Protein AF-A0A926ATQ6-F1 (afdb_monomer_lite)

pLDDT: mean 89.23, std 8.61, range [48.25, 96.25]

Radius of gyration: 18.49 Å; chains: 1; bounding box: 41×32×50 Å

Foldseek 3Di:
DDDQADELVNQQVDDDQDFRPGADAAPLVRGHQHHHPQQDPVLLVVLVVCLVVVNLVVSLVSVCVRRVHDSNNSSSCSVASPHHDDPVVFQAAADPVPRHGDSGNPDQARPPQQWHPPPVVDIDHDDD

Structure (mmCIF, N/CA/C/O backbone):
data_AF-A0A926ATQ6-F1
#
_entry.id   AF-A0A926ATQ6-F1
#
loop_
_atom_site.group_PDB
_atom_site.id
_atom_site.type_symbol
_atom_site.label_atom_id
_atom_site.label_alt_id
_atom_site.label_comp_id
_atom_site.label_asym_id
_atom_site.label_entity_id
_atom_site.label_seq_id
_atom_site.pdbx_PDB_ins_code
_atom_site.Cartn_x
_atom_site.Cartn_y
_atom_site.Cartn_z
_atom_site.occupancy
_atom_site.B_iso_or_equiv
_atom_site.auth_seq_id
_atom_site.auth_comp_id
_atom_site.auth_asym_id
_atom_site.auth_atom_id
_atom_site.pdbx_PDB_model_num
ATOM 1 N N . MET A 1 1 ? -1.215 18.790 17.010 1.00 48.25 1 MET A N 1
ATOM 2 C CA . MET A 1 1 ? -1.014 17.775 15.958 1.00 48.25 1 MET A CA 1
ATOM 3 C C . MET A 1 1 ? -2.326 17.037 15.836 1.00 48.25 1 MET A C 1
ATOM 5 O O . MET A 1 1 ? -2.756 16.465 16.827 1.00 48.25 1 MET A O 1
ATOM 9 N N . GLU A 1 2 ? -3.020 17.184 14.711 1.00 55.69 2 GLU A N 1
ATOM 10 C CA . GLU A 1 2 ? -4.287 16.486 14.477 1.00 55.69 2 GLU A CA 1
ATOM 11 C C . GLU A 1 2 ? -4.026 14.980 14.452 1.00 55.69 2 GLU A C 1
ATOM 13 O O . GLU A 1 2 ? -3.084 14.526 13.800 1.00 55.69 2 GLU A O 1
ATOM 18 N N . ASP A 1 3 ? -4.824 14.226 15.203 1.00 70.75 3 ASP A N 1
ATOM 19 C CA . ASP A 1 3 ? -4.795 12.770 15.182 1.00 70.75 3 ASP A CA 1
ATOM 20 C C . ASP A 1 3 ? -5.200 12.304 13.775 1.00 70.75 3 ASP A C 1
ATOM 22 O O . ASP A 1 3 ? -6.338 12.487 13.343 1.00 70.75 3 ASP A O 1
ATOM 26 N N . GLN A 1 4 ? -4.231 11.792 13.013 1.00 84.06 4 GLN A N 1
ATOM 27 C CA . GLN A 1 4 ? -4.444 11.327 11.638 1.00 84.06 4 GLN A CA 1
ATOM 28 C C . GLN A 1 4 ? -4.949 9.879 11.586 1.00 84.06 4 GLN A C 1
ATOM 30 O O . GLN A 1 4 ? -5.040 9.310 10.495 1.00 84.06 4 GLN A O 1
ATOM 35 N N . SER A 1 5 ? -5.241 9.280 12.744 1.00 89.25 5 SER A N 1
ATOM 36 C CA . SER A 1 5 ? -5.786 7.934 12.840 1.00 89.25 5 SER A CA 1
ATOM 37 C C . SER A 1 5 ? -7.304 7.917 12.673 1.00 89.25 5 SER A C 1
ATOM 39 O O . SER A 1 5 ? -8.003 8.892 12.953 1.00 89.25 5 SER A O 1
ATOM 41 N N . TYR A 1 6 ? -7.797 6.794 12.164 1.00 90.38 6 TYR A N 1
ATOM 42 C CA . TYR A 1 6 ? -9.214 6.498 12.048 1.00 90.38 6 TYR A CA 1
ATOM 43 C C . TYR A 1 6 ? -9.672 5.664 13.237 1.00 90.38 6 TYR A C 1
ATOM 45 O O . TYR A 1 6 ? -9.017 4.673 13.580 1.00 90.38 6 TYR A O 1
ATOM 53 N N . SER A 1 7 ? -10.806 6.037 13.829 1.00 89.44 7 SER A N 1
ATOM 54 C CA . SER A 1 7 ? -11.513 5.158 14.763 1.00 89.44 7 SER A CA 1
ATOM 55 C C . SER A 1 7 ? -12.315 4.093 14.017 1.00 89.44 7 SER A C 1
ATOM 57 O O . SER A 1 7 ? -12.733 4.289 12.872 1.00 89.44 7 SER A O 1
ATOM 59 N N . GLN A 1 8 ? -12.600 2.979 14.683 1.00 85.62 8 GLN A N 1
ATOM 60 C CA . GLN A 1 8 ? -13.468 1.924 14.163 1.00 85.62 8 GLN A CA 1
ATOM 61 C C . GLN A 1 8 ? -14.836 2.461 13.710 1.00 85.62 8 GLN A C 1
ATOM 63 O O . GLN A 1 8 ? -15.366 2.052 12.680 1.00 85.62 8 GLN A O 1
ATOM 68 N N . GLU A 1 9 ? -15.395 3.432 14.430 1.00 85.56 9 GLU A N 1
ATOM 69 C CA . GLU A 1 9 ? -16.671 4.069 14.087 1.00 85.56 9 GLU A CA 1
ATOM 70 C C . GLU A 1 9 ? -16.600 4.865 12.778 1.00 85.56 9 GLU A C 1
ATOM 72 O O . GLU A 1 9 ? -17.569 4.883 12.018 1.00 85.56 9 GLU A O 1
ATOM 77 N N . GLU A 1 10 ? -15.468 5.521 12.498 1.00 87.81 10 GLU A N 1
ATOM 78 C CA . GLU A 1 10 ? -15.235 6.184 11.214 1.00 87.81 10 GLU A CA 1
ATOM 79 C C . GLU A 1 10 ? -15.115 5.149 10.091 1.00 87.81 10 GLU A C 1
ATOM 81 O O . GLU A 1 10 ? -15.739 5.324 9.046 1.00 87.81 10 GLU A O 1
ATOM 86 N N . LEU A 1 11 ? -14.385 4.052 10.319 1.00 87.88 11 LEU A N 1
ATOM 87 C CA . LEU A 1 11 ? -14.188 2.982 9.333 1.00 87.88 11 LEU A CA 1
ATOM 88 C C . LEU A 1 11 ? -15.503 2.312 8.930 1.00 87.88 11 LEU A C 1
ATOM 90 O O . LEU A 1 11 ? -15.731 2.083 7.746 1.00 87.88 11 LEU A O 1
ATOM 94 N N . LEU A 1 12 ? -16.400 2.071 9.889 1.00 84.38 12 LEU A N 1
ATOM 95 C CA . LEU A 1 12 ? -17.715 1.476 9.632 1.00 84.38 12 LEU A CA 1
ATOM 96 C C . LEU A 1 12 ? -18.640 2.375 8.793 1.00 84.38 12 LEU A C 1
ATOM 98 O O . LEU A 1 12 ? -19.609 1.887 8.208 1.00 84.38 12 LEU A O 1
ATOM 102 N N . ARG A 1 13 ? -18.377 3.688 8.733 1.00 87.31 13 ARG A N 1
ATOM 103 C CA . ARG A 1 13 ? -19.150 4.632 7.904 1.00 87.31 13 ARG A CA 1
ATOM 104 C C . ARG A 1 13 ? -18.674 4.672 6.455 1.00 87.31 13 ARG A C 1
ATOM 106 O O . ARG A 1 13 ? -19.460 5.062 5.592 1.00 87.31 13 ARG A O 1
ATOM 113 N N . VAL A 1 14 ? -17.429 4.276 6.199 1.00 86.56 14 VAL A N 1
ATOM 114 C CA . VAL A 1 14 ? -16.843 4.212 4.857 1.00 86.56 14 VAL A CA 1
ATOM 115 C C . VAL A 1 14 ? -17.522 3.093 4.073 1.00 86.56 14 VAL A C 1
ATOM 117 O O . VAL A 1 14 ? -17.635 1.962 4.547 1.00 86.56 14 VAL A O 1
ATOM 120 N N . ARG A 1 15 ? -17.995 3.387 2.861 1.00 78.06 15 ARG A N 1
ATOM 121 C CA . ARG A 1 15 ? -18.726 2.427 2.028 1.00 78.06 15 ARG A CA 1
ATOM 122 C C . ARG A 1 15 ? -17.927 2.031 0.792 1.00 78.06 15 ARG A C 1
ATOM 124 O O . ARG A 1 15 ? -17.312 2.848 0.117 1.00 78.06 15 ARG A O 1
ATOM 131 N N . GLY A 1 16 ? -18.005 0.751 0.435 1.00 81.31 16 GLY A N 1
ATOM 132 C CA . GLY A 1 16 ? -17.499 0.246 -0.842 1.00 81.31 16 GLY A CA 1
ATOM 133 C C . GLY A 1 16 ? -15.998 0.481 -1.040 1.00 81.31 16 GLY A C 1
ATOM 134 O O . GLY A 1 16 ? -15.192 0.068 -0.208 1.00 81.31 16 GLY A O 1
ATOM 135 N N . ASN A 1 17 ? -15.643 1.128 -2.156 1.00 86.12 17 ASN A N 1
ATOM 136 C CA . ASN A 1 17 ? -14.267 1.294 -2.641 1.00 86.12 17 ASN A CA 1
ATOM 137 C C . ASN A 1 17 ? -13.659 2.679 -2.357 1.00 86.12 17 ASN A C 1
ATOM 139 O O . ASN A 1 17 ? -12.784 3.140 -3.089 1.00 86.12 17 ASN A O 1
ATOM 143 N N . GLU A 1 18 ? -14.139 3.372 -1.329 1.00 90.25 18 GLU A N 1
ATOM 144 C CA . GLU A 1 18 ? -13.578 4.663 -0.930 1.00 90.25 18 GLU A CA 1
ATOM 145 C C . GLU A 1 18 ? -12.111 4.542 -0.494 1.00 90.25 18 GLU A C 1
ATOM 147 O O . GLU A 1 18 ? -11.705 3.544 0.106 1.00 90.25 18 GLU A O 1
ATOM 152 N N . PHE A 1 19 ? -11.328 5.587 -0.770 1.00 89.38 19 PHE A N 1
ATOM 153 C CA . PHE A 1 19 ? -9.916 5.705 -0.400 1.00 89.38 19 PHE A CA 1
ATOM 154 C C . PHE A 1 19 ? -9.748 6.576 0.857 1.00 89.38 19 PHE A C 1
ATOM 156 O O . PHE A 1 19 ? -10.569 7.462 1.104 1.00 89.38 19 PHE A O 1
ATOM 163 N N . PRO A 1 20 ? -8.687 6.363 1.652 1.00 90.81 20 PRO A N 1
ATOM 164 C CA . PRO A 1 20 ? -8.449 7.135 2.867 1.00 90.81 20 PRO A CA 1
ATOM 165 C C . PRO A 1 20 ? -8.118 8.602 2.553 1.00 90.81 20 PRO A C 1
ATOM 167 O O . PRO A 1 20 ? -7.241 8.914 1.746 1.00 90.81 20 PRO A O 1
ATOM 170 N N . GLY A 1 21 ? -8.818 9.516 3.226 1.00 89.31 21 GLY A N 1
ATOM 171 C CA . GLY A 1 21 ? -8.594 10.966 3.156 1.00 89.31 21 GLY A CA 1
ATOM 172 C C . GLY A 1 21 ? -7.566 11.500 4.166 1.00 89.31 21 GLY A C 1
ATOM 173 O O . GLY A 1 21 ? -7.023 12.585 3.964 1.00 89.31 21 GLY A O 1
ATOM 174 N N . LYS A 1 22 ? -7.265 10.738 5.225 1.00 91.88 22 LYS A N 1
ATOM 175 C CA . LYS A 1 22 ? -6.290 11.043 6.287 1.00 91.88 22 LYS A CA 1
ATOM 176 C C . LYS A 1 22 ? -5.129 10.040 6.255 1.00 91.88 22 LYS A C 1
ATOM 178 O O . LYS A 1 22 ? -5.231 8.985 5.632 1.00 91.88 22 LYS A O 1
ATOM 183 N N . GLY A 1 23 ? -4.029 10.388 6.921 1.00 91.94 23 GLY A N 1
ATOM 184 C CA . GLY A 1 23 ? -2.832 9.555 7.034 1.00 91.94 23 GLY A CA 1
ATOM 185 C C . GLY A 1 23 ? -1.675 9.988 6.130 1.00 91.94 23 GLY A C 1
ATOM 186 O O . GLY A 1 23 ? -1.752 11.002 5.421 1.00 91.94 23 GLY A O 1
ATOM 187 N N . LEU A 1 24 ? -0.589 9.210 6.169 1.00 92.00 24 LEU A N 1
ATOM 188 C CA . LEU A 1 24 ? 0.690 9.548 5.538 1.00 92.00 24 LEU A CA 1
ATOM 189 C C . LEU A 1 24 ? 0.623 9.397 4.016 1.00 92.00 24 LEU A C 1
ATOM 191 O O . LEU A 1 24 ? 0.251 8.345 3.510 1.00 92.00 24 LEU A O 1
ATOM 195 N N . LEU A 1 25 ? 1.012 10.423 3.259 1.00 93.44 25 LEU A N 1
ATOM 196 C CA . LEU A 1 25 ? 1.033 10.351 1.796 1.00 93.44 25 LEU A CA 1
ATOM 197 C C . LEU A 1 25 ? 2.265 9.578 1.306 1.00 93.44 25 LEU A C 1
ATOM 199 O O . LEU A 1 25 ? 3.395 9.972 1.585 1.00 93.44 25 LEU A O 1
ATOM 203 N N . CYS A 1 26 ? 2.058 8.533 0.503 1.00 91.31 26 CYS A N 1
ATOM 204 C CA . CYS A 1 26 ? 3.150 7.873 -0.201 1.00 91.31 26 CYS A CA 1
ATOM 205 C C . CYS A 1 26 ? 3.555 8.678 -1.453 1.00 91.31 26 CYS A C 1
ATOM 207 O O . CYS A 1 26 ? 2.735 8.838 -2.367 1.00 91.31 26 CYS A O 1
ATOM 209 N N . PRO A 1 27 ? 4.812 9.151 -1.566 1.00 86.81 27 PRO A N 1
ATOM 210 C CA . PRO A 1 27 ? 5.252 9.943 -2.713 1.00 86.81 27 PRO A CA 1
ATOM 211 C C . PRO A 1 27 ? 5.303 9.128 -4.011 1.00 86.81 27 PRO A C 1
ATOM 213 O O . PRO A 1 27 ? 5.137 9.714 -5.084 1.00 86.81 27 PRO A O 1
ATOM 216 N N . MET A 1 28 ? 5.485 7.805 -3.926 1.00 83.62 28 MET A N 1
ATOM 217 C CA . MET A 1 28 ? 5.520 6.904 -5.082 1.00 83.62 28 MET A CA 1
ATOM 218 C C . MET A 1 28 ? 4.120 6.482 -5.537 1.00 83.62 28 MET A C 1
ATOM 220 O O . MET A 1 28 ? 3.783 6.610 -6.712 1.00 83.62 28 MET A O 1
ATOM 224 N N . CYS A 1 29 ? 3.294 6.002 -4.606 1.00 86.69 29 CYS A N 1
ATOM 225 C CA . CYS A 1 29 ? 1.976 5.444 -4.912 1.00 86.69 29 CYS A CA 1
ATOM 226 C C . CYS A 1 29 ? 0.876 6.512 -5.014 1.00 86.69 29 CYS A C 1
ATOM 228 O O . CYS A 1 29 ? -0.196 6.218 -5.530 1.00 86.69 29 CYS A O 1
ATOM 230 N N . LYS A 1 30 ? 1.128 7.737 -4.525 1.00 89.44 30 LYS A N 1
ATOM 231 C CA . LYS A 1 30 ? 0.163 8.854 -4.464 1.00 89.44 30 LYS A CA 1
ATOM 232 C C . LYS A 1 30 ? -1.124 8.531 -3.690 1.00 89.44 30 LYS A C 1
ATOM 234 O O . LYS A 1 30 ? -2.146 9.178 -3.890 1.00 89.44 30 LYS A O 1
ATOM 239 N N . VAL A 1 31 ? -1.054 7.566 -2.775 1.00 92.38 31 VAL A N 1
ATOM 240 C CA . VAL A 1 31 ? -2.140 7.185 -1.860 1.00 92.38 31 VAL A CA 1
ATOM 241 C C . VAL A 1 31 ? -1.796 7.588 -0.431 1.00 92.38 31 VAL A C 1
ATOM 243 O O . VAL A 1 31 ? -0.617 7.659 -0.072 1.00 92.38 31 VAL A O 1
ATOM 246 N N . ARG A 1 32 ? -2.817 7.851 0.389 1.00 94.69 32 ARG A N 1
ATOM 247 C CA . ARG A 1 32 ? -2.645 8.037 1.833 1.00 94.69 32 ARG A CA 1
ATOM 248 C C . ARG A 1 32 ? -2.679 6.689 2.536 1.00 94.69 32 ARG A C 1
ATOM 250 O O . ARG A 1 32 ? -3.545 5.872 2.252 1.00 94.69 32 ARG A O 1
ATOM 257 N N . ILE A 1 33 ? -1.740 6.464 3.438 1.00 94.56 33 ILE A N 1
ATOM 258 C CA . ILE A 1 33 ? -1.637 5.260 4.252 1.00 94.56 33 ILE A CA 1
ATOM 259 C C . ILE A 1 33 ? -2.484 5.500 5.500 1.00 94.56 33 ILE A C 1
ATOM 261 O O . ILE A 1 33 ? -2.148 6.404 6.274 1.00 94.56 33 ILE A O 1
ATOM 265 N N . PR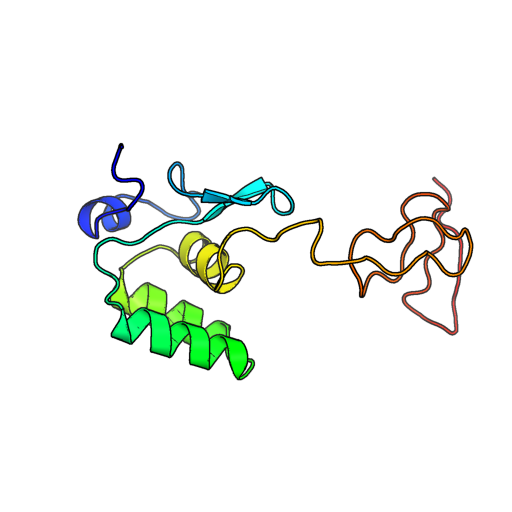O A 1 34 ? -3.587 4.755 5.684 1.00 94.3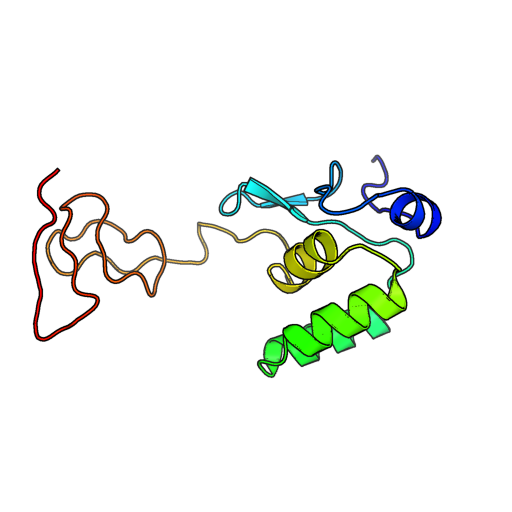8 34 PRO A N 1
ATOM 266 C CA . PRO A 1 34 ? -4.453 4.949 6.834 1.00 94.38 34 PRO A CA 1
ATOM 267 C C . PRO A 1 34 ? -3.714 4.531 8.107 1.00 94.38 34 PRO A C 1
ATOM 269 O O . PRO A 1 34 ? -3.006 3.529 8.117 1.00 94.38 34 PRO A O 1
ATOM 272 N N . ALA A 1 35 ? -3.890 5.286 9.185 1.00 92.75 35 ALA A N 1
ATOM 273 C CA . ALA A 1 35 ? -3.533 4.839 10.526 1.00 92.75 35 ALA A CA 1
ATOM 274 C C . ALA A 1 35 ? -4.815 4.420 11.248 1.00 92.75 35 ALA A C 1
ATOM 276 O O . ALA A 1 35 ? -5.853 5.059 11.078 1.00 92.75 35 ALA A O 1
ATOM 277 N N . PHE A 1 36 ? -4.754 3.358 12.043 1.00 92.44 36 PHE A N 1
ATOM 278 C CA . PHE A 1 36 ? -5.913 2.812 12.745 1.00 92.44 36 PHE A CA 1
ATOM 279 C C . PHE A 1 36 ? -5.709 2.974 14.243 1.00 92.44 36 PHE A C 1
ATOM 281 O O . PHE A 1 36 ? -4.722 2.481 14.782 1.00 92.44 36 PHE A O 1
ATOM 288 N N . ARG A 1 37 ? -6.632 3.666 14.911 1.00 89.81 37 ARG A N 1
ATOM 289 C CA . ARG A 1 37 ? -6.535 3.927 16.351 1.00 89.81 37 ARG A CA 1
ATOM 290 C C . ARG A 1 37 ? -6.678 2.652 17.180 1.00 89.81 37 ARG A C 1
ATOM 292 O O . ARG A 1 37 ? -6.020 2.505 18.204 1.00 89.81 37 ARG A O 1
ATOM 299 N N . ASP A 1 38 ? -7.528 1.746 16.712 1.00 87.00 38 ASP A N 1
ATOM 300 C CA . ASP A 1 38 ? -7.886 0.508 17.409 1.00 87.00 38 ASP A CA 1
ATOM 301 C C . ASP A 1 38 ? -6.946 -0.664 17.073 1.00 87.00 38 ASP A C 1
ATOM 303 O O . ASP A 1 38 ? -7.097 -1.762 17.608 1.00 87.00 38 ASP A O 1
ATOM 307 N N . LEU A 1 39 ? -5.947 -0.450 16.207 1.00 91.12 39 LEU A N 1
ATOM 308 C CA . LEU A 1 39 ? -4.947 -1.467 15.898 1.00 91.12 39 LEU A CA 1
ATOM 309 C C . LEU A 1 39 ? -3.884 -1.498 16.999 1.00 91.12 39 LEU A C 1
ATOM 311 O O . LEU A 1 39 ? -3.099 -0.564 17.160 1.00 91.12 39 LEU A O 1
ATOM 315 N N . THR A 1 40 ? -3.849 -2.587 17.765 1.00 91.75 40 THR A N 1
ATOM 316 C CA . THR A 1 40 ? -2.878 -2.725 18.854 1.00 91.75 40 THR A CA 1
ATOM 317 C C . THR A 1 40 ? -1.453 -2.915 18.311 1.00 91.75 40 THR A C 1
ATOM 319 O O . THR A 1 40 ? -1.273 -3.532 17.255 1.00 91.75 40 THR A O 1
ATOM 322 N N . PRO A 1 41 ? -0.404 -2.503 19.054 1.00 90.81 41 PRO A N 1
ATOM 323 C CA . PRO A 1 41 ? 0.985 -2.749 18.648 1.00 90.81 41 PRO A CA 1
ATOM 324 C C . PRO A 1 41 ? 1.306 -4.240 18.449 1.00 90.81 41 PRO A C 1
ATOM 326 O O . PRO A 1 41 ? 2.157 -4.614 17.637 1.00 90.81 41 PRO A O 1
ATOM 329 N N . GLN A 1 42 ? 0.616 -5.115 19.190 1.00 92.31 42 GLN A N 1
ATOM 330 C CA . GLN A 1 42 ? 0.775 -6.561 19.068 1.00 92.31 42 GLN A CA 1
ATOM 331 C C . GLN A 1 42 ? 0.210 -7.075 17.739 1.00 92.31 42 GLN A C 1
ATOM 333 O O . GLN A 1 42 ? 0.845 -7.904 17.084 1.00 92.31 42 GLN A O 1
ATOM 338 N N . ASP A 1 43 ? -0.960 -6.588 17.331 1.00 92.62 43 ASP A N 1
ATOM 339 C CA . ASP A 1 43 ? -1.569 -6.974 16.060 1.00 92.62 43 ASP A CA 1
ATOM 340 C C . ASP A 1 43 ? -0.797 -6.399 14.881 1.00 92.62 43 ASP A C 1
ATOM 342 O O . ASP A 1 43 ? -0.520 -7.125 13.929 1.00 92.62 43 ASP A O 1
ATOM 346 N N . GLU A 1 44 ? -0.334 -5.155 14.985 1.00 93.25 44 GLU A N 1
ATOM 347 C CA . GLU A 1 44 ? 0.564 -4.559 13.999 1.00 93.25 44 GLU A CA 1
ATOM 348 C C . GLU A 1 44 ? 1.830 -5.406 13.797 1.00 93.25 44 GLU A C 1
ATOM 350 O O . GLU A 1 44 ? 2.188 -5.730 12.662 1.00 93.25 44 GLU A O 1
ATOM 355 N N . THR A 1 45 ? 2.466 -5.846 14.887 1.00 94.06 45 THR A N 1
ATOM 356 C CA . THR A 1 45 ? 3.646 -6.722 14.814 1.00 94.06 45 THR A CA 1
ATOM 357 C C . THR A 1 45 ? 3.318 -8.031 14.092 1.00 94.06 45 THR A C 1
ATOM 359 O O . THR A 1 45 ? 4.043 -8.439 13.185 1.00 94.06 45 THR A O 1
ATOM 362 N N . ARG A 1 46 ? 2.190 -8.673 14.430 1.00 94.19 46 ARG A N 1
ATOM 363 C CA . ARG A 1 46 ? 1.743 -9.916 13.775 1.00 94.19 46 ARG A CA 1
ATOM 364 C C . ARG A 1 46 ? 1.485 -9.722 12.281 1.00 94.19 46 ARG A C 1
ATOM 366 O O . ARG A 1 46 ? 1.851 -10.588 11.487 1.00 94.19 46 ARG A O 1
ATOM 373 N N . LEU A 1 47 ? 0.857 -8.612 11.898 1.00 95.06 47 LEU A N 1
ATOM 374 C CA . LEU A 1 47 ? 0.585 -8.279 10.500 1.00 95.06 47 LEU A CA 1
ATOM 375 C C . LEU A 1 47 ? 1.887 -8.084 9.719 1.00 95.06 47 LEU A C 1
ATOM 377 O O . LEU A 1 47 ? 2.048 -8.674 8.652 1.00 95.06 47 LEU A O 1
ATOM 381 N N . ARG A 1 48 ? 2.849 -7.340 10.277 1.00 94.19 48 ARG A N 1
ATOM 382 C CA . ARG A 1 48 ? 4.175 -7.152 9.669 1.00 94.19 48 ARG A CA 1
ATOM 383 C C . ARG A 1 48 ? 4.913 -8.482 9.496 1.00 94.19 48 ARG A C 1
ATOM 385 O O . ARG A 1 48 ? 5.445 -8.741 8.420 1.00 94.19 48 ARG A O 1
ATOM 392 N N . THR A 1 49 ? 4.873 -9.368 10.493 1.00 94.25 49 THR A N 1
ATOM 393 C CA . THR A 1 49 ? 5.451 -10.718 10.387 1.00 94.25 49 THR A CA 1
ATOM 394 C C . THR A 1 49 ? 4.821 -11.526 9.246 1.00 94.25 49 THR A C 1
ATOM 396 O O . THR A 1 49 ? 5.535 -12.169 8.479 1.00 94.25 49 THR A O 1
ATOM 399 N N . LEU A 1 50 ? 3.496 -11.472 9.067 1.00 93.56 50 LEU A N 1
ATOM 400 C CA . LEU A 1 50 ? 2.832 -12.148 7.944 1.00 93.56 50 LEU A CA 1
ATOM 401 C C . LEU A 1 50 ? 3.302 -11.617 6.585 1.00 93.56 50 LEU A C 1
ATOM 403 O O . LEU A 1 50 ? 3.531 -12.406 5.667 1.00 93.56 50 LEU A O 1
ATOM 407 N N . ILE A 1 51 ? 3.470 -10.300 6.462 1.00 93.50 51 ILE A N 1
ATOM 408 C CA . ILE A 1 51 ? 3.945 -9.654 5.232 1.00 93.50 51 ILE A CA 1
ATOM 409 C C . ILE A 1 51 ? 5.382 -10.084 4.926 1.00 93.50 51 ILE A C 1
ATOM 411 O O . ILE A 1 51 ? 5.668 -10.500 3.804 1.00 93.50 51 ILE A O 1
ATOM 415 N N . GLN A 1 52 ? 6.257 -10.084 5.933 1.00 92.12 52 GLN A N 1
ATOM 416 C CA . GLN A 1 52 ? 7.648 -10.530 5.805 1.00 92.12 52 GLN A CA 1
ATOM 417 C C . GLN A 1 52 ? 7.765 -12.000 5.374 1.00 92.12 52 GLN A C 1
ATOM 419 O O . GLN A 1 52 ? 8.661 -12.348 4.611 1.00 92.12 52 GLN A O 1
ATOM 424 N N . HIS A 1 53 ? 6.834 -12.861 5.795 1.00 94.06 53 HIS A N 1
ATOM 425 C CA . HIS A 1 53 ? 6.768 -14.262 5.362 1.00 94.06 53 HIS A CA 1
ATOM 426 C C . HIS A 1 53 ? 6.057 -14.474 4.014 1.00 94.06 53 HIS A C 1
ATOM 428 O O . HIS A 1 53 ? 5.751 -15.613 3.658 1.00 94.06 53 HIS A O 1
ATOM 434 N N . GLY A 1 54 ? 5.764 -13.410 3.260 1.00 92.44 54 GLY A N 1
ATOM 435 C CA . GLY A 1 54 ? 5.131 -13.515 1.945 1.00 92.44 54 GLY A CA 1
ATOM 436 C C . GLY A 1 54 ? 3.655 -13.915 2.004 1.00 92.44 54 GLY A C 1
ATOM 437 O O . GLY A 1 54 ? 3.140 -14.512 1.060 1.00 92.44 54 GLY A O 1
ATOM 438 N N . ARG A 1 55 ? 2.951 -13.591 3.099 1.00 94.50 55 ARG A N 1
ATOM 439 C CA . ARG A 1 55 ? 1.520 -13.897 3.303 1.00 94.50 55 ARG A CA 1
ATOM 440 C C . ARG A 1 55 ? 0.645 -12.627 3.353 1.00 94.50 55 ARG A C 1
ATOM 442 O O . ARG A 1 55 ? -0.147 -12.479 4.288 1.00 94.50 55 ARG A O 1
ATOM 449 N N . PRO A 1 56 ? 0.730 -11.711 2.364 1.00 94.06 56 PRO A N 1
ATOM 450 C CA . PRO A 1 56 ? 0.024 -10.428 2.401 1.00 94.06 56 PRO A CA 1
ATOM 451 C C . PRO A 1 56 ? -1.500 -10.590 2.399 1.00 94.06 56 PRO A C 1
ATOM 453 O O . PRO A 1 56 ? -2.185 -9.867 3.108 1.00 94.06 56 PRO A O 1
ATOM 456 N N . THR A 1 57 ? -2.045 -11.584 1.692 1.00 94.88 57 THR A N 1
ATOM 457 C CA . THR A 1 57 ? -3.495 -11.844 1.672 1.00 94.88 57 THR A CA 1
ATOM 458 C C . THR A 1 57 ? -4.047 -12.180 3.058 1.00 94.88 57 THR A C 1
ATOM 460 O O . THR A 1 57 ? -5.139 -11.741 3.416 1.00 94.88 57 THR A O 1
ATOM 463 N N . GLU A 1 58 ? -3.294 -12.936 3.867 1.00 95.31 58 GLU A N 1
ATOM 464 C CA . GLU A 1 58 ? -3.702 -13.213 5.247 1.00 95.31 58 GLU A CA 1
ATOM 465 C C . GLU A 1 58 ? -3.579 -11.967 6.125 1.00 95.31 58 GLU A C 1
ATOM 467 O O . GLU A 1 58 ? -4.463 -11.725 6.944 1.00 95.31 58 GLU A O 1
ATOM 472 N N . ALA A 1 59 ? -2.533 -11.159 5.930 1.00 96.00 59 ALA A N 1
ATOM 473 C CA . ALA A 1 59 ? -2.395 -9.882 6.623 1.00 96.00 59 ALA A CA 1
ATOM 474 C C . ALA A 1 59 ? -3.586 -8.955 6.317 1.00 96.00 59 ALA A C 1
ATOM 476 O O . ALA A 1 59 ? -4.201 -8.436 7.244 1.00 96.00 59 ALA A O 1
ATOM 477 N N . THR A 1 60 ? -3.989 -8.834 5.048 1.00 96.25 60 THR A N 1
ATOM 478 C CA . THR A 1 60 ? -5.170 -8.058 4.638 1.00 96.25 60 THR A CA 1
ATOM 479 C C . THR A 1 60 ? -6.422 -8.552 5.350 1.00 96.25 60 THR A C 1
ATOM 481 O O . THR A 1 60 ? -7.142 -7.755 5.944 1.00 96.25 60 THR A O 1
ATOM 484 N N . LYS A 1 61 ? -6.670 -9.869 5.341 1.00 96.06 61 LYS A N 1
ATOM 485 C CA . LYS A 1 61 ? -7.841 -10.447 6.009 1.00 96.06 61 LYS A CA 1
ATOM 486 C C . LYS A 1 61 ? -7.846 -10.138 7.507 1.00 96.06 61 LYS A C 1
ATOM 488 O O . LYS A 1 61 ? -8.840 -9.642 8.018 1.00 96.06 61 LYS A O 1
ATOM 493 N N . ARG A 1 62 ? -6.727 -10.375 8.198 1.00 95.12 62 ARG A N 1
ATOM 494 C CA . ARG A 1 62 ? -6.623 -10.118 9.642 1.00 95.12 62 ARG A CA 1
ATOM 495 C C . ARG A 1 62 ? -6.786 -8.644 9.990 1.00 95.12 62 ARG A C 1
ATOM 497 O O . ARG A 1 62 ? -7.374 -8.332 11.016 1.00 95.12 62 ARG A O 1
ATOM 504 N N . LEU A 1 63 ? -6.273 -7.748 9.151 1.00 94.75 63 LEU A N 1
ATOM 505 C CA . LEU A 1 63 ? -6.429 -6.314 9.352 1.00 94.75 63 LEU A CA 1
ATOM 506 C C . LEU A 1 63 ? -7.897 -5.889 9.218 1.00 94.75 63 LEU A C 1
ATOM 508 O O . LEU A 1 63 ? -8.379 -5.122 10.049 1.00 94.75 63 LEU A O 1
ATOM 512 N N . ILE A 1 64 ? -8.614 -6.415 8.220 1.00 94.12 64 ILE A N 1
ATOM 513 C CA . ILE A 1 64 ? -10.060 -6.194 8.063 1.00 94.12 64 ILE A CA 1
ATOM 514 C C . ILE A 1 64 ? -10.808 -6.736 9.283 1.00 94.12 64 ILE A C 1
ATOM 516 O O . ILE A 1 64 ? -11.619 -6.017 9.853 1.00 94.12 64 ILE A O 1
ATOM 520 N N . ASP A 1 65 ? -10.497 -7.955 9.726 1.00 92.50 65 ASP A N 1
ATOM 521 C CA . ASP A 1 65 ? -11.152 -8.571 10.885 1.00 92.50 65 ASP A CA 1
ATOM 522 C C . ASP A 1 65 ? -10.913 -7.763 12.179 1.00 92.50 65 ASP A C 1
ATOM 524 O O . ASP A 1 65 ? -11.814 -7.641 13.006 1.00 92.50 65 ASP A O 1
ATOM 528 N N . ALA A 1 66 ? -9.720 -7.180 12.347 1.00 91.56 66 ALA A N 1
ATOM 529 C CA . ALA A 1 66 ? -9.360 -6.399 13.532 1.00 91.56 66 ALA A CA 1
ATOM 530 C C . ALA A 1 66 ? -9.944 -4.976 13.540 1.00 91.56 66 ALA A C 1
ATOM 532 O O . ALA A 1 66 ? -10.291 -4.461 14.598 1.00 91.56 66 ALA A O 1
ATOM 533 N N . THR A 1 67 ? -10.033 -4.324 12.378 1.00 91.50 67 THR A N 1
ATOM 534 C CA . THR A 1 67 ? -10.373 -2.888 12.282 1.00 91.50 67 THR A CA 1
ATOM 535 C C . THR A 1 67 ? -11.750 -2.618 11.680 1.00 91.50 67 THR A C 1
ATOM 537 O O . THR A 1 67 ? -12.283 -1.522 11.826 1.00 91.50 67 THR A O 1
ATOM 540 N N . GLY A 1 68 ? -12.331 -3.586 10.972 1.00 90.69 68 GLY A N 1
ATOM 541 C CA . GLY A 1 68 ? -13.550 -3.404 10.185 1.00 90.69 68 GLY A CA 1
ATOM 542 C C . GLY A 1 68 ? -13.375 -2.520 8.945 1.00 90.69 68 GLY A C 1
ATOM 543 O O . GLY A 1 68 ? -14.376 -2.104 8.363 1.00 90.69 68 GLY A O 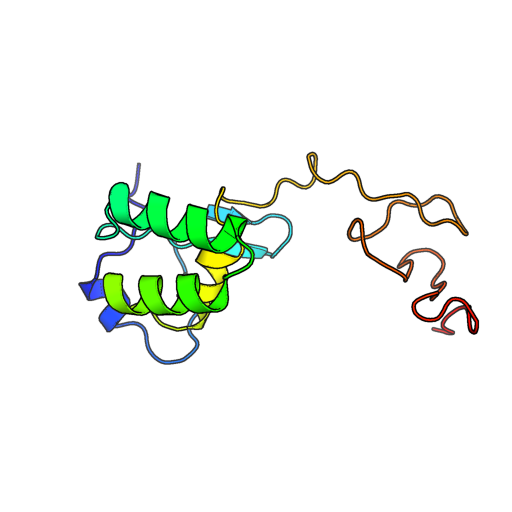1
ATOM 544 N N . CYS A 1 69 ? -12.140 -2.192 8.538 1.00 92.62 69 CYS A N 1
ATOM 545 C CA . CYS A 1 69 ? -11.911 -1.372 7.349 1.00 92.62 69 CYS A CA 1
ATOM 546 C C . CYS A 1 69 ? -12.278 -2.110 6.051 1.00 92.62 69 CYS A C 1
ATOM 548 O O . CYS A 1 69 ? -12.382 -3.336 5.997 1.00 92.62 69 CYS A O 1
ATOM 550 N N . ASN A 1 70 ? -12.466 -1.347 4.974 1.00 93.81 70 ASN A N 1
ATOM 551 C CA . ASN A 1 70 ? -12.726 -1.925 3.662 1.00 93.81 70 ASN A CA 1
ATOM 552 C C . ASN A 1 70 ? -11.448 -2.524 3.034 1.00 93.81 70 ASN A C 1
ATOM 554 O O . ASN A 1 70 ? -10.314 -2.260 3.447 1.00 93.81 70 ASN A O 1
ATOM 558 N N . LEU A 1 71 ? -11.637 -3.325 1.984 1.00 93.88 71 LEU A N 1
ATOM 559 C CA . LEU A 1 71 ? -10.541 -4.010 1.301 1.00 93.88 71 LEU A CA 1
ATOM 560 C C . LEU A 1 71 ? -9.476 -3.053 0.715 1.00 93.88 71 LEU A C 1
ATOM 562 O O . LEU A 1 71 ? -8.289 -3.334 0.895 1.00 93.88 71 LEU A O 1
ATOM 566 N N . PRO A 1 72 ? -9.826 -1.930 0.048 1.00 94.44 72 PRO A N 1
ATOM 567 C CA . PRO A 1 72 ? -8.825 -0.973 -0.425 1.00 94.44 72 PRO A CA 1
ATOM 568 C C . PRO A 1 72 ? -7.922 -0.425 0.680 1.00 94.44 72 PRO A C 1
ATOM 570 O O . PRO A 1 72 ? -6.711 -0.352 0.488 1.00 94.44 72 PRO A O 1
ATOM 573 N N . TRP A 1 73 ? -8.475 -0.076 1.842 1.00 95.12 73 TRP A N 1
ATOM 574 C CA . TRP A 1 73 ? -7.694 0.480 2.948 1.00 95.12 73 TRP A CA 1
ATOM 575 C C . TRP A 1 73 ? -6.750 -0.559 3.533 1.00 95.12 73 TRP A C 1
ATOM 577 O O . TRP A 1 73 ? -5.572 -0.265 3.743 1.00 95.12 73 TRP A O 1
ATOM 587 N N . ALA A 1 74 ? -7.245 -1.783 3.722 1.00 94.88 74 ALA A N 1
ATOM 588 C CA . ALA A 1 74 ? -6.427 -2.888 4.193 1.00 94.88 74 ALA A CA 1
ATOM 589 C C . ALA A 1 74 ? -5.265 -3.181 3.231 1.00 94.88 74 ALA A C 1
ATOM 591 O O . ALA A 1 74 ? -4.123 -3.312 3.663 1.00 94.88 74 ALA A O 1
ATOM 592 N N . ASN A 1 75 ? -5.527 -3.197 1.920 1.00 95.00 75 ASN A N 1
ATOM 593 C CA . ASN A 1 75 ? -4.484 -3.383 0.912 1.00 95.00 75 ASN A CA 1
ATOM 594 C C . ASN A 1 75 ? -3.461 -2.244 0.912 1.00 95.00 75 ASN A C 1
ATOM 596 O O . ASN A 1 75 ? -2.267 -2.511 0.807 1.00 95.00 75 ASN A O 1
ATOM 600 N N . ILE A 1 76 ? -3.894 -0.986 1.049 1.00 94.81 76 ILE A N 1
ATOM 601 C CA . ILE A 1 76 ? -2.964 0.145 1.141 1.00 94.81 76 ILE A CA 1
ATOM 602 C C . ILE A 1 76 ? -2.049 -0.026 2.352 1.00 94.81 76 ILE A C 1
ATOM 604 O O . ILE A 1 76 ? -0.841 0.120 2.202 1.00 94.81 76 ILE A O 1
ATOM 608 N N . TRP A 1 77 ? -2.589 -0.361 3.523 1.00 95.19 77 TRP A N 1
ATOM 609 C CA . TRP A 1 77 ? -1.777 -0.559 4.722 1.00 95.19 77 TRP A CA 1
ATOM 610 C C . TRP A 1 77 ? -0.786 -1.719 4.557 1.00 95.19 77 TRP A C 1
ATOM 612 O O . TRP A 1 77 ? 0.403 -1.561 4.811 1.00 95.19 77 TRP A O 1
ATOM 622 N N . VAL A 1 78 ? -1.248 -2.864 4.045 1.00 95.44 78 VAL A N 1
ATOM 623 C CA . VAL A 1 78 ? -0.418 -4.063 3.823 1.00 95.44 78 VAL A CA 1
ATOM 624 C C . VAL A 1 78 ? 0.688 -3.833 2.790 1.00 95.44 78 VAL A C 1
ATOM 626 O O . VAL A 1 78 ? 1.762 -4.416 2.906 1.00 95.44 78 VAL A O 1
ATOM 629 N N . LEU A 1 79 ? 0.458 -2.971 1.798 1.00 93.38 79 LEU A N 1
ATOM 630 C CA . LEU A 1 79 ? 1.483 -2.553 0.836 1.00 93.38 79 LEU A CA 1
ATOM 631 C C . LEU A 1 79 ? 2.506 -1.573 1.425 1.00 93.38 79 LEU A C 1
ATOM 633 O O . LEU A 1 79 ? 3.543 -1.351 0.808 1.00 93.38 79 LEU A O 1
ATOM 637 N N . HIS A 1 80 ? 2.223 -0.985 2.586 1.00 93.88 80 HIS A N 1
ATOM 638 C CA . HIS A 1 80 ? 3.061 0.017 3.242 1.00 93.88 80 HIS A CA 1
ATOM 639 C C . HIS A 1 80 ? 3.341 -0.367 4.709 1.00 93.88 80 HIS A C 1
ATOM 641 O O . HIS A 1 80 ? 3.062 0.431 5.608 1.00 93.88 80 HIS A O 1
ATOM 647 N N . PRO A 1 81 ? 3.896 -1.569 4.979 1.00 89.25 81 PRO A N 1
ATOM 648 C CA . PRO A 1 81 ? 4.074 -2.078 6.343 1.00 89.25 81 PRO A CA 1
ATOM 649 C C . PRO A 1 81 ? 4.993 -1.196 7.194 1.00 89.25 81 PRO A C 1
ATOM 651 O O . PRO A 1 81 ? 4.827 -1.122 8.407 1.00 89.25 81 PRO A O 1
ATOM 654 N N . ASP A 1 82 ? 5.940 -0.511 6.554 1.00 89.44 82 ASP A N 1
ATOM 655 C CA . ASP A 1 82 ? 6.916 0.370 7.199 1.00 89.44 82 ASP A CA 1
ATOM 656 C C . ASP A 1 82 ? 6.653 1.854 6.888 1.00 89.44 82 ASP A C 1
ATOM 658 O O . ASP A 1 82 ? 7.491 2.715 7.149 1.00 89.44 82 ASP A O 1
ATOM 662 N N . GLY A 1 83 ? 5.468 2.168 6.352 1.00 89.50 83 GLY A N 1
ATOM 663 C CA . GLY A 1 83 ? 5.061 3.520 5.985 1.00 89.50 83 GLY A CA 1
ATOM 664 C C . GLY A 1 83 ? 5.298 3.872 4.508 1.00 89.50 83 GLY A C 1
ATOM 665 O O . GLY A 1 83 ? 5.355 2.989 3.647 1.00 89.50 83 GLY A O 1
ATOM 666 N N . PRO A 1 84 ? 5.348 5.177 4.173 1.00 90.62 84 PRO A N 1
ATOM 667 C CA . PRO A 1 84 ? 5.546 5.653 2.808 1.00 90.62 84 PRO A CA 1
ATOM 668 C C . PRO A 1 84 ? 6.782 5.044 2.156 1.00 90.62 84 PRO A C 1
ATOM 670 O O . PRO A 1 84 ? 7.876 5.130 2.703 1.00 90.62 84 PRO A O 1
ATOM 673 N N . HIS A 1 85 ? 6.627 4.513 0.942 1.00 86.19 85 HIS A N 1
ATOM 674 C CA . HIS A 1 85 ? 7.786 4.161 0.132 1.00 86.19 85 HIS A CA 1
ATOM 675 C C . HIS A 1 85 ? 8.685 5.384 -0.078 1.00 86.19 85 HIS A C 1
ATOM 677 O O . HIS A 1 85 ? 8.226 6.399 -0.615 1.00 86.19 85 HIS A O 1
ATOM 683 N N . ASP A 1 86 ? 9.952 5.267 0.315 1.00 80.75 86 ASP A N 1
ATOM 684 C CA . ASP A 1 86 ? 10.952 6.305 0.103 1.00 80.75 86 ASP A CA 1
ATOM 685 C C . ASP A 1 86 ? 11.624 6.109 -1.270 1.00 80.75 86 ASP A C 1
ATOM 687 O O . ASP A 1 86 ? 12.299 5.095 -1.481 1.00 80.75 86 ASP A O 1
ATOM 691 N N . PRO A 1 87 ? 11.469 7.062 -2.210 1.00 67.88 87 PRO A N 1
ATOM 692 C CA . PRO A 1 87 ? 12.110 6.983 -3.518 1.00 67.88 87 PRO A CA 1
ATOM 693 C C . PRO A 1 87 ? 13.645 6.976 -3.442 1.00 67.88 87 PRO A C 1
ATOM 695 O O . PRO A 1 87 ? 14.278 6.496 -4.376 1.00 67.88 87 PRO A O 1
ATOM 698 N N . ALA A 1 88 ? 14.254 7.473 -2.359 1.00 67.50 88 ALA A N 1
ATOM 699 C CA . ALA A 1 88 ? 15.705 7.469 -2.177 1.00 67.50 88 ALA A CA 1
ATOM 700 C C . ALA A 1 88 ? 16.258 6.093 -1.764 1.00 67.50 88 ALA A C 1
ATOM 702 O O . ALA A 1 88 ? 17.415 5.788 -2.044 1.00 67.50 88 ALA A O 1
ATOM 703 N N . THR A 1 89 ? 15.445 5.250 -1.118 1.00 64.94 89 THR A N 1
ATOM 704 C CA . THR A 1 89 ? 15.878 3.928 -0.615 1.00 64.94 89 THR A CA 1
ATOM 705 C C . THR A 1 89 ? 15.682 2.792 -1.611 1.00 64.94 89 THR A C 1
ATOM 707 O O . THR A 1 89 ? 16.205 1.701 -1.396 1.00 64.94 89 THR A O 1
ATOM 710 N N . GLN A 1 90 ? 14.973 3.033 -2.714 1.00 61.69 90 GLN A N 1
ATOM 711 C CA . GLN A 1 90 ? 14.875 2.090 -3.825 1.00 61.69 90 GLN A CA 1
ATOM 712 C C . GLN A 1 90 ? 15.729 2.595 -4.989 1.00 61.69 90 GLN A C 1
ATOM 714 O O . GLN A 1 90 ? 15.170 3.145 -5.940 1.00 61.69 90 GLN A O 1
ATOM 719 N N . PRO A 1 91 ? 17.070 2.438 -4.948 1.00 63.88 91 PRO A N 1
ATOM 720 C CA . PRO A 1 91 ? 17.890 2.705 -6.116 1.00 63.88 91 PRO A CA 1
ATOM 721 C C . PRO A 1 91 ? 17.378 1.807 -7.236 1.00 63.88 91 PRO A C 1
ATOM 723 O O . PRO A 1 91 ? 17.443 0.577 -7.166 1.00 63.88 91 PRO A O 1
ATOM 726 N N . THR A 1 92 ? 16.774 2.419 -8.244 1.00 77.38 92 THR A N 1
ATOM 727 C CA . THR A 1 92 ? 16.307 1.672 -9.396 1.00 77.38 92 THR A CA 1
ATOM 728 C C . THR A 1 92 ? 17.518 1.352 -10.253 1.00 77.38 92 THR A C 1
ATOM 730 O O . THR A 1 92 ? 18.399 2.190 -10.455 1.00 77.38 92 THR A O 1
ATOM 733 N N . ALA A 1 93 ? 17.604 0.105 -10.714 1.00 85.81 93 ALA A N 1
ATOM 734 C CA . ALA A 1 93 ? 18.675 -0.277 -11.617 1.00 85.81 93 ALA A CA 1
ATOM 735 C C . ALA A 1 93 ? 18.623 0.620 -12.869 1.00 85.81 93 ALA A C 1
ATOM 737 O O . ALA A 1 93 ? 17.528 0.998 -13.305 1.00 85.81 93 ALA A O 1
ATOM 738 N N . PRO A 1 94 ? 19.775 0.990 -13.447 1.00 92.62 94 PRO A N 1
ATOM 739 C CA . PRO A 1 94 ? 19.782 1.672 -14.728 1.00 92.62 94 PRO A CA 1
ATOM 740 C C . PRO A 1 94 ? 19.236 0.738 -15.813 1.00 92.62 94 PRO A C 1
ATOM 742 O O . PRO A 1 94 ? 19.422 -0.480 -15.776 1.00 92.62 94 PRO A O 1
ATOM 745 N N . CYS A 1 95 ? 18.566 1.312 -16.804 1.00 94.00 95 CYS A N 1
ATOM 746 C CA . CYS A 1 95 ? 18.138 0.608 -18.000 1.00 94.00 95 CYS A CA 1
ATOM 747 C C . CYS A 1 95 ? 19.371 0.032 -18.719 1.00 94.00 95 CYS A C 1
ATOM 749 O O . CYS A 1 95 ? 20.288 0.796 -19.028 1.00 94.00 95 CYS A O 1
ATOM 751 N N . PRO A 1 96 ? 19.394 -1.266 -19.069 1.00 94.81 96 PRO A N 1
ATOM 752 C CA . PRO A 1 96 ? 20.555 -1.874 -19.721 1.00 94.81 96 PRO A CA 1
ATOM 753 C C . PRO A 1 96 ? 20.795 -1.354 -21.149 1.00 94.81 96 PRO A C 1
ATOM 755 O O . PRO A 1 96 ? 21.873 -1.559 -21.695 1.00 94.81 96 PRO A O 1
ATOM 758 N N . TYR A 1 97 ? 19.814 -0.669 -21.749 1.00 94.94 97 TYR A N 1
ATOM 759 C CA . TYR A 1 97 ? 19.894 -0.164 -23.124 1.00 94.94 97 TYR A CA 1
ATOM 760 C C . TYR A 1 97 ? 20.241 1.327 -23.226 1.00 94.94 97 TYR A C 1
ATOM 762 O O . TYR A 1 97 ? 20.798 1.743 -24.236 1.00 94.94 97 TYR A O 1
ATOM 770 N N . CYS A 1 98 ? 19.904 2.148 -22.225 1.00 94.75 98 CYS A N 1
ATOM 771 C CA . CYS A 1 98 ? 20.172 3.595 -22.267 1.00 94.75 98 CYS A CA 1
ATOM 772 C C . CYS A 1 98 ? 20.795 4.180 -20.993 1.00 94.75 98 CYS A C 1
ATOM 774 O O . CYS A 1 98 ? 21.122 5.360 -20.980 1.00 94.75 98 CYS A O 1
ATOM 776 N N . GLY A 1 99 ? 20.947 3.399 -19.922 1.00 92.81 99 GLY A N 1
ATOM 777 C CA . GLY A 1 99 ? 21.528 3.850 -18.656 1.00 92.81 99 GLY A CA 1
ATOM 778 C C . GLY A 1 99 ? 20.583 4.635 -17.740 1.00 92.81 99 GLY A C 1
ATOM 779 O O . GLY A 1 99 ? 20.896 4.802 -16.566 1.00 92.81 99 GLY A O 1
ATOM 780 N N . GLU A 1 100 ? 19.417 5.071 -18.225 1.00 91.19 100 GLU A N 1
ATOM 781 C CA . GLU A 1 100 ? 18.457 5.832 -17.416 1.00 91.19 100 GLU A CA 1
ATOM 782 C C . GLU A 1 100 ? 17.829 5.000 -16.298 1.00 91.19 100 GLU A C 1
ATOM 784 O O . GLU A 1 100 ? 17.517 3.822 -16.481 1.00 91.19 100 GLU A O 1
ATOM 789 N N . ALA A 1 101 ? 17.577 5.631 -15.153 1.00 89.75 101 ALA A N 1
ATOM 790 C CA . ALA A 1 101 ? 17.004 4.974 -13.984 1.00 89.75 101 ALA A CA 1
ATOM 791 C C . ALA A 1 101 ? 15.620 4.369 -14.292 1.00 89.75 101 ALA A C 1
ATOM 793 O O . ALA A 1 101 ? 14.703 5.049 -14.773 1.00 89.75 101 ALA A O 1
ATOM 794 N N . LEU A 1 102 ? 15.445 3.080 -13.996 1.00 89.75 102 LEU A N 1
ATOM 795 C CA . LEU A 1 102 ? 14.159 2.407 -14.165 1.00 89.75 102 LEU A CA 1
ATOM 796 C C . LEU A 1 102 ? 13.099 2.959 -13.205 1.00 89.75 102 LEU A C 1
ATOM 798 O O . LEU A 1 102 ? 13.403 3.624 -12.218 1.00 89.75 102 LEU A O 1
ATOM 802 N N . ARG A 1 103 ? 11.819 2.685 -13.483 1.00 83.62 103 ARG A N 1
ATOM 803 C CA . ARG A 1 103 ? 10.720 3.126 -12.603 1.00 83.62 103 ARG A CA 1
ATOM 804 C C . ARG A 1 103 ? 10.702 2.368 -11.274 1.00 83.62 103 ARG A C 1
ATOM 806 O O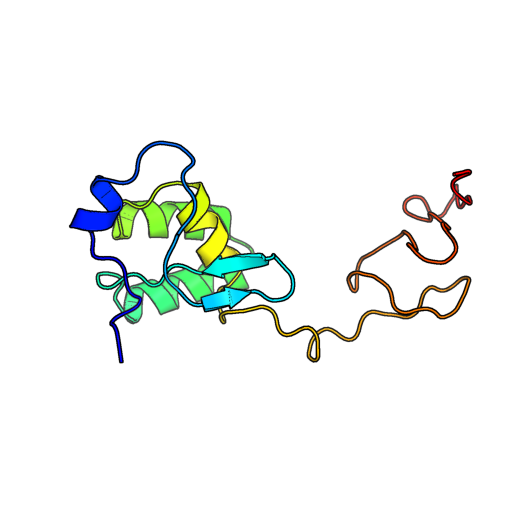 . ARG A 1 103 ? 10.354 2.946 -10.252 1.00 83.62 103 ARG A O 1
ATOM 813 N N . THR A 1 104 ? 11.032 1.083 -11.304 1.00 80.69 104 THR A N 1
ATOM 814 C CA . THR A 1 104 ? 11.142 0.207 -10.134 1.00 80.69 104 THR A CA 1
ATOM 815 C C . THR A 1 104 ? 12.304 -0.764 -10.362 1.00 80.69 104 THR A C 1
ATOM 817 O O . THR A 1 104 ? 12.636 -1.026 -11.522 1.00 80.69 104 THR A O 1
ATOM 820 N N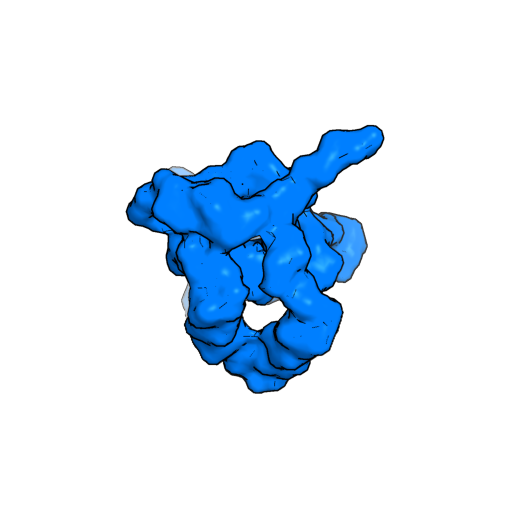 . PRO A 1 105 ? 12.925 -1.329 -9.308 1.00 82.31 105 PRO A N 1
ATOM 821 C CA . PRO A 1 105 ? 14.014 -2.293 -9.476 1.00 82.31 105 PRO A CA 1
ATOM 822 C C . PRO A 1 105 ? 13.690 -3.502 -10.384 1.00 82.31 105 PRO A C 1
ATOM 824 O O . PRO A 1 105 ? 14.549 -3.860 -11.185 1.00 82.31 105 PRO A O 1
ATOM 827 N N . PRO A 1 106 ? 12.484 -4.117 -10.346 1.00 86.81 106 PRO A N 1
ATOM 828 C CA . PRO A 1 106 ? 12.148 -5.236 -11.231 1.00 86.81 106 PRO A CA 1
ATOM 829 C C . PRO A 1 106 ? 11.590 -4.815 -12.602 1.00 86.81 106 PRO A C 1
ATOM 831 O O . PRO A 1 106 ? 11.121 -5.679 -13.345 1.00 86.81 106 PRO A O 1
ATOM 834 N N . ALA A 1 107 ? 11.565 -3.521 -12.944 1.00 89.75 107 ALA A N 1
ATOM 835 C CA . ALA A 1 107 ? 10.992 -3.076 -14.211 1.00 89.75 107 ALA A CA 1
ATOM 836 C C . ALA A 1 107 ? 11.761 -3.667 -15.403 1.00 89.75 107 ALA A C 1
ATOM 838 O O . ALA A 1 107 ? 12.980 -3.544 -15.495 1.00 89.75 107 ALA A O 1
ATOM 839 N N . ARG A 1 108 ? 11.032 -4.269 -16.348 1.00 94.00 108 ARG A N 1
ATOM 840 C CA . ARG A 1 108 ? 11.590 -4.804 -17.603 1.00 94.00 108 ARG A CA 1
ATOM 841 C C . ARG A 1 108 ? 11.211 -3.975 -18.826 1.00 94.00 108 ARG A C 1
ATOM 843 O O . ARG A 1 108 ? 11.126 -4.474 -19.941 1.00 94.00 108 ARG A O 1
ATOM 850 N N . GLN A 1 109 ? 10.939 -2.700 -18.590 1.00 94.19 109 GLN A N 1
ATOM 851 C CA . GLN A 1 109 ? 10.607 -1.738 -19.621 1.00 94.19 109 GLN A CA 1
ATOM 852 C C . GLN A 1 109 ? 11.140 -0.367 -19.220 1.00 94.19 109 GLN A C 1
ATOM 854 O O . GLN A 1 109 ? 10.971 0.075 -18.078 1.00 94.19 109 GLN A O 1
ATOM 859 N N . CYS A 1 110 ? 11.766 0.323 -20.168 1.00 94.06 110 CYS A N 1
ATOM 860 C CA . CYS A 1 110 ? 12.252 1.679 -19.977 1.00 94.06 110 CYS A CA 1
ATOM 861 C C . CYS A 1 110 ? 11.225 2.698 -20.475 1.0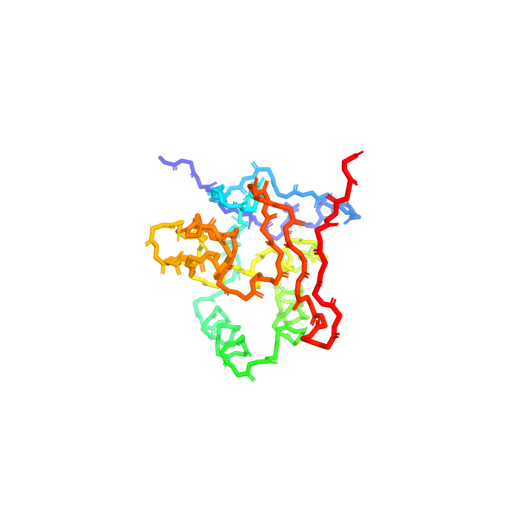0 94.06 110 CYS A C 1
ATOM 863 O O . CYS A 1 110 ? 10.793 2.638 -21.618 1.00 94.06 110 CYS A O 1
ATOM 865 N N . ARG A 1 111 ? 10.889 3.691 -19.647 1.00 92.06 111 ARG A N 1
ATOM 866 C CA . ARG A 1 111 ? 10.014 4.814 -20.040 1.00 92.06 111 ARG A CA 1
ATOM 867 C C . ARG A 1 111 ? 10.717 5.920 -20.838 1.00 92.06 111 ARG A C 1
ATOM 869 O O . ARG A 1 111 ? 10.057 6.855 -21.260 1.00 92.06 111 ARG A O 1
ATOM 876 N N . PHE A 1 112 ? 12.047 5.868 -20.928 1.00 93.06 112 PHE A N 1
ATOM 877 C CA . PHE A 1 112 ? 12.860 6.898 -21.581 1.00 93.06 112 PHE A CA 1
ATOM 878 C C . PHE A 1 112 ? 13.268 6.485 -22.996 1.00 93.06 112 PHE A C 1
ATOM 880 O O . PHE A 1 112 ? 13.163 7.287 -23.912 1.00 93.06 112 PHE A O 1
ATOM 887 N N . CYS A 1 113 ? 13.723 5.239 -23.180 1.00 94.31 113 CYS A N 1
ATOM 888 C CA . CYS A 1 113 ? 14.097 4.705 -24.496 1.00 94.31 113 CYS A CA 1
ATOM 889 C C . CYS A 1 113 ? 13.092 3.699 -25.071 1.00 94.31 113 CYS A C 1
ATOM 891 O O . CYS A 1 113 ? 13.348 3.138 -26.136 1.00 94.31 113 CYS A O 1
ATOM 893 N N . GLU A 1 114 ? 12.005 3.433 -24.340 1.00 94.94 114 GLU A N 1
ATOM 894 C CA . GLU A 1 114 ? 10.869 2.597 -24.760 1.00 94.94 114 GLU A CA 1
ATOM 895 C C . GLU A 1 114 ? 11.213 1.133 -25.073 1.00 94.94 114 GLU A C 1
ATOM 897 O O . GLU A 1 114 ? 10.376 0.391 -25.586 1.00 94.94 114 GLU A O 1
ATOM 902 N N . MET A 1 115 ? 12.422 0.685 -24.717 1.00 95.88 115 MET A N 1
ATOM 903 C CA . MET A 1 115 ? 12.790 -0.728 -24.769 1.00 95.88 115 MET A CA 1
ATOM 904 C C . MET A 1 115 ? 11.949 -1.544 -23.789 1.00 95.88 115 MET A C 1
ATOM 906 O O . MET A 1 115 ? 11.799 -1.165 -22.626 1.00 95.88 115 MET A O 1
ATOM 910 N N . ASP A 1 116 ? 11.448 -2.678 -24.263 1.00 95.44 116 ASP A N 1
ATOM 911 C CA . ASP A 1 116 ? 10.699 -3.694 -23.534 1.00 95.44 116 ASP A CA 1
ATOM 912 C C . ASP A 1 116 ? 11.470 -5.022 -23.637 1.00 95.44 116 ASP A C 1
ATOM 914 O O . ASP A 1 116 ? 11.833 -5.464 -24.728 1.00 95.44 116 ASP A O 1
ATOM 918 N N . TRP A 1 117 ? 11.793 -5.614 -22.489 1.00 95.56 117 TRP A N 1
ATOM 919 C CA . TRP A 1 117 ? 12.513 -6.886 -22.364 1.00 95.56 117 TRP A CA 1
ATOM 920 C C . TRP A 1 117 ? 11.847 -7.790 -21.324 1.00 95.56 117 TRP A C 1
ATOM 922 O O . TRP A 1 117 ? 12.511 -8.520 -20.579 1.00 95.56 117 TRP A O 1
ATOM 932 N N . HIS A 1 118 ? 10.514 -7.726 -21.221 1.00 93.94 118 HIS A N 1
ATOM 933 C CA . HIS A 1 118 ? 9.777 -8.653 -20.361 1.00 93.94 118 HIS A CA 1
ATOM 934 C C . HIS A 1 118 ? 10.070 -10.109 -20.741 1.00 93.94 118 HIS A C 1
ATOM 936 O O . HIS A 1 118 ? 10.305 -10.925 -19.842 1.00 93.94 118 HIS A O 1
ATOM 942 N N . ASP A 1 119 ? 10.133 -10.371 -22.049 1.00 94.50 119 ASP A N 1
ATOM 943 C CA . ASP A 1 119 ? 10.615 -11.605 -22.658 1.00 94.50 119 ASP A CA 1
ATOM 944 C C . ASP A 1 119 ? 12.071 -11.426 -23.145 1.00 94.50 119 ASP A C 1
ATOM 946 O O . ASP A 1 119 ? 12.313 -10.657 -24.079 1.00 94.50 119 ASP A O 1
ATOM 950 N N . PRO A 1 120 ? 13.059 -12.102 -22.528 1.00 91.31 120 PRO A N 1
ATOM 951 C CA . PRO A 1 120 ? 14.455 -12.032 -22.956 1.00 91.31 120 PRO A CA 1
ATOM 952 C C . PRO A 1 120 ? 14.703 -12.530 -24.386 1.00 91.31 120 PRO A C 1
ATOM 954 O O . PRO A 1 120 ? 15.695 -12.126 -24.990 1.00 91.31 120 PRO A O 1
ATOM 957 N N . GLU A 1 121 ? 13.837 -13.394 -24.924 1.00 95.12 121 GLU A N 1
ATOM 958 C CA . GLU A 1 121 ? 13.947 -13.896 -26.301 1.00 95.12 121 GLU A CA 1
ATOM 959 C C . GLU A 1 121 ? 13.313 -12.934 -27.315 1.00 95.12 121 GLU A C 1
ATOM 961 O O . GLU A 1 121 ? 13.604 -13.002 -28.511 1.00 95.12 121 GLU A O 1
ATOM 966 N N . HIS A 1 122 ? 12.487 -11.998 -26.842 1.00 93.62 122 HIS A N 1
ATOM 967 C CA . HIS A 1 122 ? 11.794 -11.025 -27.673 1.00 93.62 122 HIS A CA 1
ATOM 968 C C . HIS A 1 122 ? 11.905 -9.613 -27.094 1.00 93.62 122 HIS A C 1
ATOM 970 O O . HIS A 1 122 ? 10.948 -9.027 -26.590 1.00 93.62 122 HIS A O 1
ATOM 976 N N . VAL A 1 123 ? 13.111 -9.060 -27.194 1.00 95.56 123 VAL A N 1
ATOM 977 C CA . VAL A 1 123 ? 13.416 -7.683 -26.804 1.00 95.56 123 VAL A CA 1
ATOM 978 C C . VAL A 1 123 ? 13.111 -6.735 -27.966 1.00 95.56 123 VAL A C 1
ATOM 980 O O . VAL A 1 123 ? 13.690 -6.874 -29.043 1.00 95.56 123 VAL A O 1
ATOM 983 N N . TYR A 1 124 ? 12.256 -5.734 -27.752 1.00 95.69 124 TYR A N 1
ATOM 984 C CA . TYR A 1 124 ? 11.865 -4.771 -28.792 1.00 95.69 124 TYR A CA 1
ATOM 985 C C . TYR A 1 124 ? 11.644 -3.365 -28.227 1.00 95.69 124 TYR A C 1
ATOM 987 O O . TYR A 1 124 ? 11.439 -3.176 -27.030 1.00 95.69 124 TYR A O 1
ATOM 995 N N . ARG A 1 125 ? 11.702 -2.350 -29.095 1.00 95.44 125 ARG A N 1
ATOM 996 C CA . ARG A 1 125 ? 11.307 -0.977 -28.755 1.00 95.44 125 ARG A CA 1
ATOM 997 C C . ARG A 1 125 ? 9.824 -0.810 -29.059 1.00 95.44 125 ARG A C 1
ATOM 999 O O . ARG A 1 125 ? 9.399 -1.179 -30.150 1.00 95.44 125 ARG A O 1
ATOM 1006 N N . ARG A 1 126 ? 9.046 -0.248 -28.132 1.00 88.38 126 ARG A N 1
ATOM 1007 C CA . ARG A 1 126 ? 7.669 0.150 -28.448 1.00 88.38 126 ARG A CA 1
ATOM 1008 C C . ARG A 1 126 ? 7.701 1.351 -29.384 1.00 88.38 126 ARG A C 1
ATOM 1010 O O . ARG A 1 126 ? 8.357 2.336 -29.078 1.00 88.38 126 ARG A O 1
ATOM 1017 N N . GLU A 1 127 ? 7.033 1.244 -30.522 1.00 79.06 127 GLU A N 1
ATOM 1018 C CA . GLU A 1 127 ? 6.749 2.405 -31.363 1.00 79.06 127 GLU A CA 1
ATOM 1019 C C . GLU A 1 127 ? 5.622 3.202 -30.688 1.00 79.06 127 GLU A C 1
ATOM 1021 O O . GLU A 1 127 ? 4.641 2.606 -30.228 1.00 79.06 127 GLU A O 1
ATOM 1026 N N . ALA A 1 128 ? 5.830 4.511 -30.534 1.00 60.69 128 ALA A N 1
ATOM 1027 C CA . ALA A 1 128 ? 4.909 5.430 -29.864 1.00 60.69 128 ALA A CA 1
ATOM 1028 C C . ALA A 1 128 ? 3.606 5.653 -30.646 1.00 60.69 128 ALA A C 1
ATOM 1030 O O . ALA A 1 128 ? 3.663 5.705 -31.897 1.00 60.69 128 ALA A O 1
#

Sequence (128 aa):
MEDQSYSQEELLRVRGNEFPGKGLLCPMCKVRIPAFRDLTPQDETRLRTLIQHGRPTEATKRLIDATGCNLPWANIWVLHPDGPHDPATQPTAPCPYCGEALRTPPARQCRFCEMDWHDPEHVYRREA

Secondary structure (DSSP, 8-state):
----EEPHHHHHH--TTPPPSSSEEPTTT--EE-EETT--HHHHHHHHHHHHTT-HHHHHHHHHHHH---HHHHHHHHH-TTSSPPTTTS-PPBPTTT-PBPSSTT--B-TTT-EE-SSTTS-EEPP-